Protein AF-A0A5D2C8X8-F1 (afdb_monomer)

Solvent-accessible surface area (backbone atoms only — not comparable to full-atom values): 6004 Å² total; per-residue (Å²): 141,81,89,82,89,80,93,77,74,100,63,84,67,78,81,67,72,78,71,75,81,66,82,88,74,77,80,80,86,40,78,74,48,64,76,70,60,80,80,73,60,71,49,54,74,71,67,78,47,63,66,72,63,46,52,65,68,68,60,69,68,78,91,50,71,88,64,84,84,87,75,91,82,87,80,91,74,85,90,122

Sequence (80 aa):
MTLAACASHKTRLLKKARVKAMPFVKAQKTKAYFKRYQVKFKRRREGKMDYQAKSRLINQDKNKYNTPKYCLVARFVSYF

Nearest PDB structures (foldseek):
  7qiz-assembly1_G  TM=9.123E-01  e=2.162E-04  Solanum lycopersicum
  4v8p-assembly1_BM  TM=9.279E-01  e=7.707E-04  Tetrahymena thermophila
  8fru-assembly1_D  TM=9.147E-01  e=2.366E-03  Giardia duodenalis assemblage A
  8a98-assembly1_O  TM=9.372E-01  e=5.803E-03  Leishmania major strain Friedlin
  6zj3-assembly1_Ld  TM=8.986E-01  e=6.254E-03  Euglena gracilis

InterPro domains:
  IPR005485 Large ribosomal subunit protein uL18, eukaryota/archaea [PF17144] (35-76)
  IPR005485 Large ribosomal subunit protein uL18, eukaryota/archaea [PR00058] (41-60)
  IPR005485 Large ribosomal subunit protein uL18, eukaryota/archaea [PR00058] (64-80)
  IPR005485 Large ribosomal subunit protein uL18, eukaryota/archaea [PTHR23410] (22-77)

pLDDT: mean 79.57, std 17.82, range [38.22, 95.25]

Mean predicted aligned error: 14.42 Å

Organism: Gossypium darwinii (NCBI:txid34276)

Structure (mmCIF, N/CA/C/O backbone):
data_AF-A0A5D2C8X8-F1
#
_entry.id   AF-A0A5D2C8X8-F1
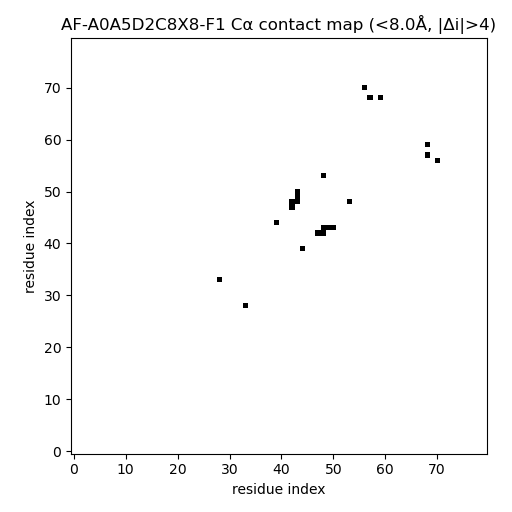#
loop_
_atom_site.group_PDB
_atom_site.id
_atom_site.type_symbol
_atom_site.label_atom_id
_atom_site.label_alt_id
_atom_site.label_comp_id
_atom_site.label_asym_id
_atom_site.label_entity_id
_atom_site.label_seq_id
_atom_site.pdbx_PDB_ins_code
_atom_site.Cartn_x
_atom_site.Cartn_y
_atom_site.Cartn_z
_atom_site.occupancy
_atom_site.B_iso_or_equiv
_atom_site.auth_seq_id
_atom_site.auth_comp_id
_atom_site.auth_asym_id
_atom_site.auth_atom_id
_atom_site.pdbx_PDB_model_num
ATOM 1 N N . MET A 1 1 ? 39.291 13.397 -79.136 1.00 39.09 1 MET A N 1
ATOM 2 C CA . MET A 1 1 ? 38.072 14.236 -79.218 1.00 39.09 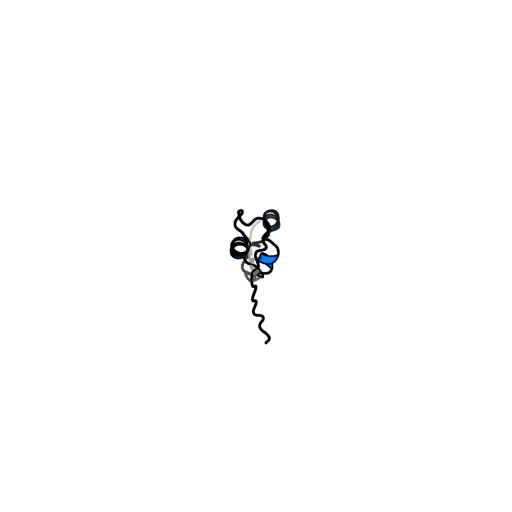1 MET A CA 1
ATOM 3 C C . MET A 1 1 ? 37.187 13.563 -80.263 1.00 39.09 1 MET A C 1
ATOM 5 O O . MET A 1 1 ? 37.681 13.412 -81.362 1.00 39.09 1 MET A O 1
ATOM 9 N N . THR A 1 2 ? 36.011 12.982 -80.040 1.00 38.22 2 THR A N 1
ATOM 10 C CA . THR A 1 2 ? 34.990 13.033 -78.980 1.00 38.22 2 THR A CA 1
ATOM 11 C C . THR A 1 2 ? 34.069 11.806 -79.114 1.00 38.22 2 THR A C 1
ATOM 13 O O . THR A 1 2 ? 33.741 11.426 -80.229 1.00 38.22 2 THR A O 1
ATOM 16 N N . LEU A 1 3 ? 33.619 11.293 -77.960 1.00 48.28 3 LEU A N 1
ATOM 17 C CA . LEU A 1 3 ? 32.308 10.686 -77.647 1.00 48.28 3 LEU A CA 1
ATOM 18 C C . LEU A 1 3 ? 31.792 9.449 -78.418 1.00 48.28 3 LEU A C 1
ATOM 20 O O . LEU A 1 3 ? 31.324 9.549 -79.544 1.00 48.28 3 LEU A O 1
ATOM 24 N N . ALA A 1 4 ? 31.624 8.346 -77.678 1.00 51.28 4 ALA A N 1
ATOM 25 C CA . ALA A 1 4 ? 30.383 7.566 -77.695 1.00 51.28 4 ALA A CA 1
ATOM 26 C C . ALA A 1 4 ? 30.135 6.952 -76.305 1.00 51.28 4 ALA A C 1
ATOM 28 O O . ALA A 1 4 ? 30.979 6.255 -75.746 1.00 51.28 4 ALA A O 1
ATOM 29 N N . ALA A 1 5 ? 28.978 7.271 -75.732 1.00 51.88 5 ALA A N 1
ATOM 30 C CA . ALA A 1 5 ? 28.486 6.758 -74.465 1.00 51.88 5 ALA A CA 1
ATOM 31 C C . ALA A 1 5 ? 28.030 5.296 -74.600 1.00 51.88 5 ALA A C 1
ATOM 33 O O . ALA A 1 5 ? 27.336 4.957 -75.553 1.00 51.88 5 ALA A O 1
ATOM 34 N N . CYS A 1 6 ? 28.312 4.460 -73.599 1.00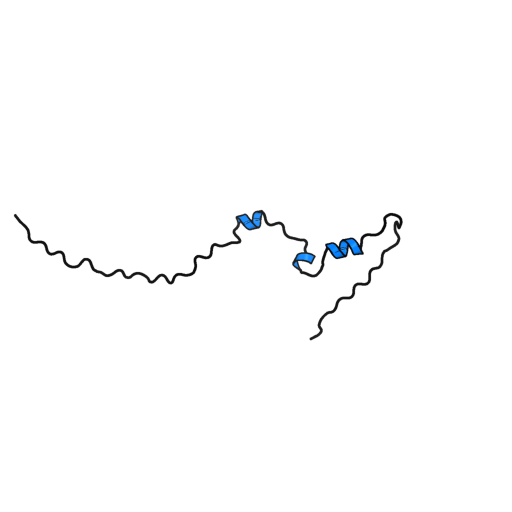 46.34 6 CYS A N 1
ATOM 35 C CA . CYS A 1 6 ? 27.506 3.268 -73.341 1.00 46.34 6 CYS A CA 1
ATOM 36 C C . CYS A 1 6 ? 27.130 3.230 -71.859 1.00 46.34 6 CYS A C 1
ATOM 38 O O . CYS A 1 6 ? 27.842 2.711 -71.001 1.00 46.34 6 CYS A O 1
ATOM 40 N N . ALA A 1 7 ? 25.990 3.851 -71.566 1.00 54.34 7 ALA A N 1
ATOM 41 C CA . ALA A 1 7 ? 25.239 3.623 -70.351 1.00 54.34 7 ALA A CA 1
ATOM 42 C C . ALA A 1 7 ? 24.524 2.267 -70.472 1.00 54.34 7 ALA A C 1
ATOM 44 O O . ALA A 1 7 ? 23.499 2.159 -71.134 1.00 54.34 7 ALA A O 1
ATOM 45 N N . SER A 1 8 ? 25.057 1.228 -69.833 1.00 52.00 8 SER A N 1
ATOM 46 C CA . SER A 1 8 ? 24.365 -0.045 -69.584 1.00 52.00 8 SER A CA 1
ATOM 47 C C . SER A 1 8 ? 25.154 -0.756 -68.472 1.00 52.00 8 SER A C 1
ATOM 49 O O . SER A 1 8 ? 26.366 -0.867 -68.563 1.00 52.00 8 SER A O 1
ATOM 51 N N . HIS A 1 9 ? 24.642 -1.191 -67.330 1.00 51.03 9 HIS A N 1
ATOM 52 C CA . HIS A 1 9 ? 23.294 -1.268 -66.815 1.00 51.03 9 HIS A CA 1
ATOM 53 C C . HIS A 1 9 ? 23.348 -0.876 -65.337 1.00 51.03 9 HIS A C 1
ATOM 55 O O . HIS A 1 9 ? 23.845 -1.610 -64.480 1.00 51.03 9 HIS A O 1
ATOM 61 N N . LYS A 1 10 ? 22.772 0.283 -65.024 1.00 51.78 10 LYS A N 1
ATOM 62 C CA . LYS A 1 10 ? 22.360 0.659 -63.672 1.00 51.78 10 LYS A CA 1
ATOM 63 C C . LYS A 1 10 ? 21.187 -0.230 -63.247 1.00 51.78 10 LYS A C 1
ATOM 65 O O . LYS A 1 10 ? 20.080 0.255 -63.096 1.00 51.78 10 LYS A O 1
ATOM 70 N N . THR A 1 11 ? 21.403 -1.531 -63.078 1.00 46.16 11 THR A N 1
ATOM 71 C CA . THR A 1 11 ? 20.390 -2.458 -62.553 1.00 46.16 11 THR A CA 1
ATOM 72 C C . THR A 1 11 ? 21.045 -3.654 -61.862 1.00 46.16 11 THR A C 1
ATOM 74 O O . THR A 1 11 ? 20.669 -4.798 -62.111 1.00 46.16 11 THR A O 1
ATOM 77 N N . ARG A 1 12 ? 21.967 -3.440 -60.909 1.00 46.50 12 ARG A N 1
ATOM 78 C CA . ARG A 1 12 ? 22.069 -4.420 -59.814 1.00 46.50 12 ARG A CA 1
ATOM 79 C C . ARG A 1 12 ? 20.889 -4.156 -58.898 1.00 46.50 12 A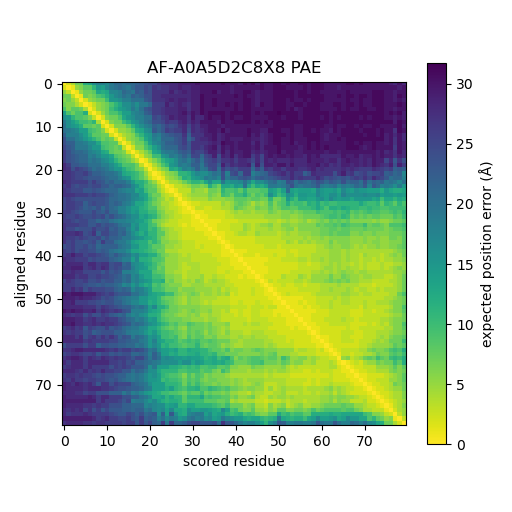RG A C 1
ATOM 81 O O . ARG A 1 12 ? 20.977 -3.399 -57.935 1.00 46.50 12 ARG A O 1
ATOM 88 N N . LEU A 1 13 ? 19.761 -4.702 -59.345 1.00 54.91 13 LEU A N 1
ATOM 89 C CA . LEU A 1 13 ? 18.473 -4.718 -58.689 1.00 54.91 13 LEU A CA 1
ATOM 90 C C . LEU A 1 13 ? 18.682 -4.780 -57.187 1.00 54.91 13 LEU A C 1
ATOM 92 O O . LEU A 1 13 ? 19.288 -5.716 -56.663 1.00 54.91 13 LEU A O 1
ATOM 96 N N . LEU A 1 14 ? 18.190 -3.723 -56.549 1.00 54.81 14 LEU A N 1
ATOM 97 C CA . LEU A 1 14 ? 17.760 -3.674 -55.170 1.00 54.81 14 LEU A CA 1
ATOM 98 C C . LEU A 1 14 ? 17.472 -5.096 -54.678 1.00 54.81 14 LEU A C 1
ATOM 100 O O . LEU A 1 14 ? 16.370 -5.616 -54.868 1.00 54.81 14 LEU A O 1
ATOM 104 N N . LYS A 1 15 ? 18.431 -5.704 -53.972 1.00 50.72 15 LYS A N 1
ATOM 105 C CA . LYS A 1 15 ? 18.091 -6.657 -52.920 1.00 50.72 15 LYS A CA 1
ATOM 106 C C . LYS A 1 15 ? 17.391 -5.816 -51.855 1.00 50.72 15 LYS A C 1
ATOM 108 O O . LYS A 1 15 ? 17.978 -5.469 -50.838 1.00 50.72 15 LYS A O 1
ATOM 113 N N . LYS A 1 16 ? 16.146 -5.407 -52.149 1.00 54.88 16 LYS A N 1
ATOM 114 C CA . LYS A 1 16 ? 15.166 -4.949 -51.176 1.00 54.88 16 LYS A CA 1
ATOM 115 C C . LYS A 1 16 ? 15.100 -6.105 -50.198 1.00 54.88 16 LYS A C 1
ATOM 117 O O . LYS A 1 16 ? 14.453 -7.114 -50.471 1.00 54.88 16 LYS A O 1
ATOM 122 N N . ALA A 1 17 ? 15.846 -5.987 -49.103 1.00 57.34 17 ALA A N 1
ATOM 123 C CA . ALA A 1 17 ? 15.586 -6.765 -47.919 1.00 57.34 17 ALA A CA 1
ATOM 124 C C . ALA A 1 17 ? 14.092 -6.586 -47.682 1.00 57.34 17 ALA A C 1
ATOM 126 O O . ALA A 1 17 ? 13.614 -5.475 -47.446 1.00 57.34 17 ALA A O 1
ATOM 127 N N . ARG A 1 18 ? 13.335 -7.657 -47.899 1.00 60.56 18 ARG A N 1
ATOM 128 C CA . ARG A 1 18 ? 11.920 -7.695 -47.586 1.00 60.56 18 ARG A CA 1
ATOM 129 C C . ARG A 1 18 ? 11.864 -7.662 -46.065 1.00 60.56 18 ARG A C 1
ATOM 131 O O . ARG A 1 18 ? 11.812 -8.704 -45.421 1.00 60.56 18 ARG A O 1
ATOM 138 N N . VAL A 1 19 ? 11.981 -6.458 -45.500 1.00 63.34 19 VAL A N 1
ATOM 139 C CA . VAL A 1 19 ? 11.755 -6.189 -44.087 1.00 63.34 19 VAL A CA 1
ATOM 140 C C . VAL A 1 19 ? 10.320 -6.616 -43.859 1.00 63.34 19 VAL A C 1
ATOM 142 O O . VAL A 1 19 ? 9.376 -5.973 -44.316 1.00 63.34 19 VAL A O 1
ATOM 145 N N . LYS A 1 20 ? 10.158 -7.788 -43.250 1.00 60.78 20 LYS A N 1
ATOM 146 C CA . LYS A 1 20 ? 8.865 -8.253 -42.778 1.00 60.78 20 LYS A CA 1
ATOM 147 C C . LYS A 1 20 ? 8.409 -7.183 -41.792 1.00 60.78 20 LYS A C 1
ATOM 149 O O . LYS A 1 20 ? 9.057 -6.994 -40.766 1.00 60.78 20 LYS A O 1
ATOM 154 N N . ALA A 1 21 ? 7.379 -6.424 -42.158 1.00 64.75 21 ALA A N 1
ATOM 155 C CA . ALA A 1 21 ? 6.818 -5.375 -41.324 1.00 64.75 21 ALA A CA 1
ATOM 156 C C . ALA A 1 21 ? 6.268 -6.017 -40.043 1.00 64.75 21 ALA A C 1
ATOM 158 O O . ALA A 1 21 ? 5.134 -6.485 -40.001 1.00 64.75 21 ALA A O 1
ATOM 159 N N . MET A 1 22 ? 7.100 -6.108 -39.006 1.00 66.50 22 MET A N 1
ATOM 160 C CA . MET A 1 22 ? 6.607 -6.283 -37.649 1.00 66.50 22 MET A CA 1
ATOM 161 C C . MET A 1 22 ? 5.835 -5.004 -37.317 1.00 66.50 22 MET A C 1
ATOM 163 O O . MET A 1 22 ? 6.363 -3.918 -37.577 1.00 66.50 22 MET A O 1
ATOM 167 N N . PRO A 1 23 ? 4.604 -5.081 -36.788 1.00 67.31 23 PRO A N 1
ATOM 168 C CA . PRO A 1 23 ? 3.902 -3.878 -36.375 1.00 67.31 23 PRO A CA 1
ATOM 169 C C . PRO A 1 23 ? 4.790 -3.127 -35.377 1.00 67.31 23 PRO A C 1
ATOM 171 O O . PRO A 1 23 ? 5.233 -3.699 -34.380 1.00 67.31 23 PRO A O 1
ATOM 174 N N . PHE A 1 24 ? 5.099 -1.860 -35.663 1.00 73.56 24 PHE A N 1
ATOM 175 C CA . PHE A 1 24 ? 5.844 -1.002 -34.746 1.00 73.56 24 PHE A CA 1
ATOM 176 C C . PHE A 1 24 ? 4.952 -0.704 -33.536 1.00 73.56 24 PHE A C 1
ATOM 178 O O . PHE A 1 24 ? 4.176 0.250 -33.522 1.00 73.56 24 PHE A O 1
ATOM 185 N N . VAL A 1 25 ? 5.013 -1.571 -32.525 1.00 78.94 25 VAL A N 1
ATOM 186 C CA . VAL A 1 25 ? 4.288 -1.388 -31.268 1.00 78.94 25 VAL A CA 1
ATOM 187 C C . VAL A 1 25 ? 5.162 -0.562 -30.336 1.00 78.94 25 VAL A C 1
ATOM 189 O O . VAL A 1 25 ? 6.191 -1.021 -29.840 1.00 78.94 25 VAL A O 1
ATOM 192 N N . LYS A 1 26 ? 4.745 0.679 -30.077 1.00 82.56 26 LYS A N 1
ATOM 193 C CA . LYS A 1 26 ? 5.394 1.541 -29.086 1.00 82.56 26 LYS A CA 1
ATOM 194 C C . LYS A 1 26 ? 5.368 0.864 -27.712 1.00 82.56 26 LYS A C 1
AT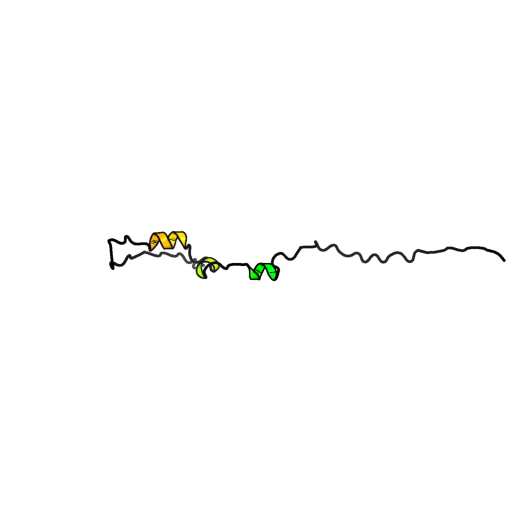OM 196 O O . LYS A 1 26 ? 4.302 0.503 -27.211 1.00 82.56 26 LYS A O 1
ATOM 201 N N . ALA A 1 27 ? 6.527 0.764 -27.063 1.00 82.56 27 ALA A N 1
ATOM 202 C CA . ALA A 1 27 ? 6.618 0.287 -25.686 1.00 82.56 27 ALA A CA 1
ATOM 203 C C . ALA A 1 27 ? 5.835 1.225 -24.746 1.00 82.56 27 ALA A C 1
ATOM 205 O O . ALA A 1 27 ? 6.218 2.378 -24.540 1.00 82.56 27 ALA A O 1
ATOM 206 N N . GLN A 1 28 ? 4.718 0.746 -24.187 1.00 81.25 28 GLN A N 1
ATOM 207 C CA . GLN A 1 28 ? 3.817 1.579 -23.378 1.00 81.25 28 GLN A CA 1
ATOM 208 C C . GLN A 1 28 ? 4.343 1.832 -21.956 1.00 81.25 28 GLN A C 1
ATOM 210 O O . GLN A 1 28 ? 4.229 2.938 -21.429 1.00 81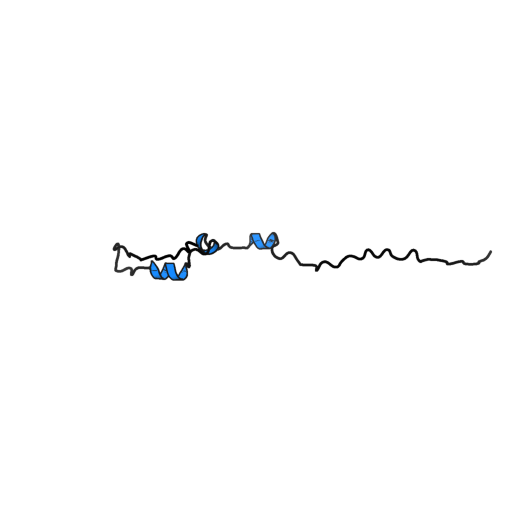.25 28 GLN A O 1
ATOM 215 N N . LYS A 1 29 ? 4.952 0.820 -21.329 1.00 89.38 29 LYS A N 1
ATOM 216 C CA . LYS A 1 29 ? 5.479 0.901 -19.958 1.00 89.38 29 LYS A CA 1
ATOM 217 C C . LYS A 1 29 ? 6.961 1.274 -19.975 1.00 89.38 29 LYS A C 1
ATOM 219 O O . LYS A 1 29 ? 7.834 0.437 -19.776 1.00 89.38 29 LYS A O 1
ATOM 224 N N . THR A 1 30 ? 7.245 2.541 -20.261 1.00 93.56 30 THR A N 1
ATOM 225 C CA . THR A 1 30 ? 8.613 3.084 -20.274 1.00 93.56 30 THR A CA 1
ATOM 226 C C . THR A 1 30 ? 9.142 3.338 -18.858 1.00 93.56 30 THR A C 1
ATOM 228 O O . THR A 1 30 ? 8.381 3.421 -17.894 1.00 93.56 30 THR A O 1
ATOM 231 N N . LYS A 1 31 ? 10.456 3.550 -18.705 1.00 91.12 31 LYS A N 1
ATOM 232 C CA . LYS A 1 31 ? 11.072 3.905 -17.409 1.00 91.12 31 LYS A CA 1
ATOM 233 C C . LYS A 1 31 ? 10.422 5.138 -16.759 1.00 91.12 31 LYS A C 1
ATOM 235 O O . LYS A 1 31 ? 10.286 5.193 -15.541 1.00 91.12 31 LYS A O 1
ATOM 240 N N . ALA A 1 32 ? 9.981 6.107 -17.562 1.00 92.88 32 ALA A N 1
ATOM 241 C CA . ALA A 1 32 ? 9.285 7.300 -17.080 1.00 92.88 32 ALA A CA 1
ATOM 242 C C . ALA A 1 32 ? 7.880 7.004 -16.515 1.00 92.88 32 ALA A C 1
ATOM 244 O O . ALA A 1 32 ? 7.434 7.708 -15.612 1.00 92.88 32 ALA A O 1
ATOM 245 N N . TYR A 1 33 ? 7.193 5.962 -17.001 1.00 93.69 33 TYR A N 1
ATOM 246 C CA . TYR A 1 33 ? 5.899 5.529 -16.463 1.00 93.69 33 TYR A CA 1
ATOM 247 C C . TYR A 1 33 ? 6.041 5.015 -15.026 1.00 93.69 33 TYR A C 1
ATOM 249 O O . TYR A 1 33 ? 5.337 5.478 -14.129 1.00 93.69 33 TYR A O 1
ATOM 257 N N . PHE A 1 34 ? 7.003 4.118 -14.788 1.00 91.38 34 PHE A N 1
ATOM 258 C CA . PHE A 1 34 ? 7.198 3.493 -13.476 1.00 91.38 34 PHE A CA 1
ATOM 259 C C . PHE A 1 34 ? 7.612 4.482 -12.381 1.00 91.38 34 PHE A C 1
ATOM 261 O O . PHE A 1 34 ? 7.252 4.274 -11.229 1.00 91.38 34 PHE A O 1
ATOM 268 N N . LYS A 1 35 ? 8.279 5.591 -12.731 1.00 94.31 35 LYS A N 1
ATOM 269 C CA . LYS A 1 35 ? 8.614 6.662 -11.773 1.00 94.31 35 LYS A CA 1
ATOM 270 C C . LYS A 1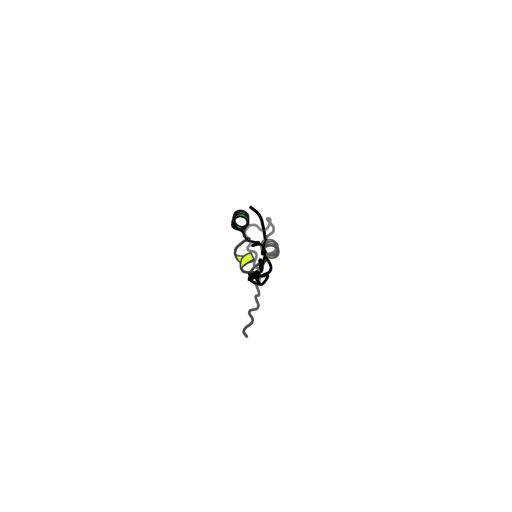 35 ? 7.387 7.358 -11.166 1.00 94.31 35 LYS A C 1
ATOM 272 O O . LYS A 1 35 ? 7.492 7.902 -10.077 1.00 94.31 35 LYS A O 1
ATOM 277 N N . ARG A 1 36 ? 6.243 7.369 -11.861 1.00 94.38 36 ARG A N 1
ATOM 278 C CA . ARG A 1 36 ? 5.004 8.048 -11.420 1.00 94.38 36 ARG A CA 1
ATOM 279 C C . ARG A 1 36 ? 3.920 7.085 -10.952 1.00 94.38 36 ARG A C 1
ATOM 281 O O . ARG A 1 36 ? 2.885 7.513 -10.451 1.00 94.38 36 ARG A O 1
ATOM 288 N N . TYR A 1 37 ? 4.109 5.790 -11.181 1.00 94.00 37 TYR A N 1
ATOM 289 C CA . TYR A 1 37 ? 3.069 4.813 -10.925 1.00 94.00 37 TYR A CA 1
ATOM 290 C C . TYR A 1 37 ? 2.909 4.571 -9.421 1.00 94.00 37 TYR A C 1
ATOM 292 O O . TYR A 1 37 ? 3.771 3.974 -8.778 1.00 94.00 37 TYR A O 1
ATOM 300 N N . GLN A 1 38 ? 1.775 4.998 -8.866 1.00 94.94 38 GLN A N 1
ATOM 301 C CA . GLN A 1 38 ? 1.423 4.713 -7.481 1.00 94.94 38 GLN A CA 1
ATOM 302 C C . GLN A 1 38 ? 0.731 3.350 -7.378 1.00 94.94 38 GLN A C 1
ATOM 304 O O . GLN A 1 38 ? -0.401 3.156 -7.832 1.00 94.94 38 GLN A O 1
ATOM 309 N N . VAL A 1 39 ? 1.413 2.398 -6.743 1.00 93.94 39 VAL A N 1
ATOM 310 C CA . VAL A 1 39 ? 0.858 1.070 -6.473 1.00 93.94 39 VAL A CA 1
ATOM 311 C C . VAL A 1 39 ? -0.287 1.141 -5.466 1.00 93.94 39 VAL A C 1
ATOM 313 O O . VAL A 1 39 ? -0.241 1.861 -4.471 1.00 93.94 39 VAL A O 1
ATOM 316 N N . LYS A 1 40 ? -1.322 0.334 -5.703 1.00 95.25 40 LYS A N 1
ATOM 317 C CA . LYS A 1 40 ? -2.387 0.105 -4.721 1.00 95.25 40 LYS A CA 1
ATOM 318 C C . LYS A 1 40 ? -1.882 -0.786 -3.577 1.00 95.25 40 LYS A C 1
ATOM 320 O O . LYS A 1 40 ? -0.891 -1.503 -3.725 1.00 95.25 40 LYS A O 1
ATOM 325 N N . PHE A 1 41 ? -2.592 -0.774 -2.446 1.00 93.62 41 PHE A N 1
ATOM 326 C CA . PHE A 1 41 ? -2.250 -1.580 -1.269 1.00 93.62 41 PHE A CA 1
ATOM 327 C C . PHE A 1 41 ? -2.109 -3.077 -1.586 1.00 93.62 41 PHE A C 1
ATOM 329 O O . PHE A 1 41 ? -2.816 -3.619 -2.441 1.00 93.62 41 PHE A O 1
ATOM 336 N N . LYS A 1 42 ? -1.235 -3.766 -0.836 1.00 94.12 42 LYS A N 1
ATOM 337 C CA . LYS A 1 42 ? -0.843 -5.171 -1.056 1.00 94.12 42 LYS A CA 1
ATOM 338 C C . LYS A 1 42 ? -2.029 -6.103 -1.339 1.00 94.12 42 LYS A C 1
ATOM 340 O O . LYS A 1 42 ? -2.045 -6.753 -2.377 1.00 94.12 42 LYS A O 1
ATOM 345 N N . ARG A 1 43 ? -3.059 -6.109 -0.484 1.00 94.75 43 ARG A N 1
ATOM 346 C CA . ARG A 1 43 ? -4.203 -7.034 -0.623 1.00 94.75 43 ARG A CA 1
ATOM 347 C C . ARG A 1 43 ? -5.133 -6.719 -1.796 1.00 94.75 43 ARG A C 1
ATOM 349 O O . ARG A 1 43 ? -5.819 -7.626 -2.254 1.00 94.75 43 ARG A O 1
ATOM 356 N N . ARG A 1 44 ? -5.139 -5.477 -2.301 1.00 95.25 44 ARG A N 1
ATOM 357 C CA . ARG A 1 44 ? -5.861 -5.122 -3.534 1.00 95.25 44 ARG A CA 1
ATOM 358 C C . ARG A 1 44 ? -5.111 -5.620 -4.770 1.00 95.25 44 ARG A C 1
ATOM 360 O O . ARG A 1 44 ? -5.761 -6.031 -5.720 1.00 95.25 44 ARG A O 1
ATOM 367 N N . ARG A 1 45 ? -3.771 -5.641 -4.738 1.00 94.31 45 ARG A N 1
ATOM 368 C CA . ARG A 1 45 ? -2.950 -6.257 -5.800 1.00 94.31 45 ARG A CA 1
ATOM 369 C C . ARG A 1 45 ? -3.119 -7.774 -5.845 1.00 94.31 45 ARG A C 1
ATOM 371 O O . ARG A 1 45 ? -3.205 -8.335 -6.922 1.00 94.31 45 ARG A O 1
ATOM 378 N N . GLU A 1 46 ? -3.215 -8.413 -4.680 1.00 93.62 46 GLU A N 1
ATOM 379 C CA . GLU A 1 46 ? -3.501 -9.852 -4.568 1.00 93.62 46 GLU A CA 1
ATOM 380 C C . GLU A 1 46 ? -4.974 -10.209 -4.855 1.00 93.62 46 GLU A C 1
ATOM 382 O O . GLU A 1 46 ? -5.320 -11.383 -4.833 1.00 93.62 46 GLU A O 1
ATOM 387 N N . GLY A 1 47 ? -5.868 -9.226 -5.035 1.00 90.88 47 GLY A N 1
ATOM 388 C CA . GLY A 1 47 ? -7.302 -9.462 -5.264 1.00 90.88 47 GLY A CA 1
ATOM 389 C C . GLY A 1 47 ? -8.083 -10.019 -4.062 1.00 90.88 47 GLY A C 1
ATOM 390 O O . GLY A 1 47 ? -9.268 -10.300 -4.170 1.00 90.88 47 GLY A O 1
ATOM 391 N N . LYS A 1 48 ? -7.459 -10.156 -2.886 1.00 90.94 48 LYS A N 1
ATOM 392 C CA . LYS A 1 48 ? -8.047 -10.838 -1.713 1.00 90.94 48 LYS A CA 1
ATOM 393 C C . LYS A 1 48 ? -8.988 -9.977 -0.871 1.00 90.94 48 LYS A C 1
ATOM 395 O O . LYS A 1 48 ? -9.653 -10.504 0.030 1.00 90.94 48 LYS A O 1
ATOM 400 N N . MET A 1 49 ? -8.961 -8.656 -1.057 1.00 91.69 49 MET A N 1
ATOM 401 C CA . MET A 1 49 ? -9.831 -7.730 -0.331 1.00 91.69 49 MET A CA 1
ATOM 402 C C . MET A 1 49 ? -10.311 -6.562 -1.165 1.00 91.69 49 MET A C 1
ATOM 404 O O . MET A 1 49 ? -9.523 -5.858 -1.806 1.00 91.69 49 MET A O 1
ATOM 408 N N . ASP A 1 50 ? -11.585 -6.253 -0.956 1.00 92.81 50 ASP A N 1
ATOM 409 C CA . ASP A 1 50 ? -12.111 -4.927 -1.189 1.00 92.81 50 ASP A CA 1
ATOM 410 C C . ASP A 1 50 ? -12.024 -4.050 0.076 1.00 92.81 50 ASP A C 1
ATOM 412 O O . ASP A 1 50 ? -12.487 -4.415 1.157 1.00 92.81 50 ASP A O 1
ATOM 416 N N . TYR A 1 51 ? -11.400 -2.877 -0.061 1.00 93.75 51 TYR A N 1
ATOM 417 C CA . TYR A 1 51 ? -11.217 -1.920 1.030 1.00 93.75 51 TYR A CA 1
ATOM 418 C C . TYR A 1 51 ? -12.466 -1.078 1.303 1.00 93.75 51 TYR A C 1
ATOM 420 O O . TYR A 1 51 ? -12.655 -0.661 2.445 1.00 93.75 51 TYR A O 1
ATOM 428 N N . GLN A 1 52 ? -13.322 -0.849 0.300 1.00 92.75 52 GLN A N 1
ATOM 429 C CA . GLN A 1 52 ? -14.534 -0.051 0.490 1.00 92.75 52 GLN A CA 1
ATOM 430 C C . GLN A 1 52 ? -15.538 -0.808 1.367 1.00 92.75 52 GLN A C 1
ATOM 432 O O . GLN A 1 52 ? -15.992 -0.271 2.378 1.00 92.75 52 GLN A O 1
ATOM 437 N N . ALA A 1 53 ? -15.798 -2.081 1.055 1.00 92.19 53 ALA A N 1
ATOM 438 C CA . ALA A 1 53 ? -16.614 -2.952 1.895 1.00 92.19 53 ALA A CA 1
ATOM 439 C C . ALA A 1 53 ? -16.009 -3.145 3.297 1.00 92.19 53 ALA A C 1
ATOM 441 O O . ALA A 1 53 ? -16.712 -3.019 4.299 1.00 92.19 53 ALA A O 1
ATOM 442 N N . LYS A 1 54 ? -14.688 -3.372 3.395 1.00 92.94 54 LYS A N 1
ATOM 443 C CA . LYS A 1 54 ? -14.009 -3.566 4.688 1.00 92.94 54 LYS A CA 1
ATOM 444 C C . LYS A 1 54 ? -14.137 -2.355 5.616 1.00 92.94 54 LYS A C 1
ATOM 446 O O . LYS A 1 54 ? -14.364 -2.539 6.807 1.00 92.94 54 LYS A O 1
ATOM 451 N N . SER A 1 55 ? -13.974 -1.138 5.096 1.00 92.81 55 SER A N 1
ATOM 452 C CA . SER A 1 55 ? -14.078 0.081 5.908 1.00 92.81 55 SER A CA 1
ATOM 453 C C . SER A 1 55 ? -15.475 0.232 6.511 1.00 92.81 55 SER A C 1
ATOM 455 O O . SER A 1 55 ? -15.588 0.498 7.703 1.00 92.81 55 SER A O 1
ATOM 457 N N . ARG A 1 56 ? -16.526 -0.038 5.729 1.00 91.81 56 ARG A N 1
ATOM 458 C CA . ARG A 1 56 ? -17.918 -0.010 6.204 1.00 91.81 56 ARG A CA 1
ATOM 459 C C . ARG A 1 56 ? -18.204 -1.107 7.233 1.00 91.81 56 ARG A C 1
ATOM 461 O O . ARG A 1 56 ? -18.912 -0.869 8.203 1.00 91.81 56 ARG A O 1
ATOM 468 N N . LEU A 1 57 ? -17.620 -2.290 7.043 1.00 91.06 57 LEU A N 1
ATOM 469 C CA . LEU A 1 57 ? -17.792 -3.424 7.949 1.00 91.06 57 LEU A CA 1
ATOM 470 C C . LEU A 1 57 ? -17.122 -3.190 9.312 1.00 91.06 57 LEU A C 1
ATOM 472 O O . LEU A 1 57 ? -17.735 -3.453 10.341 1.00 91.06 57 LEU A O 1
ATOM 476 N N . ILE A 1 58 ? -15.887 -2.681 9.326 1.00 92.31 58 ILE A N 1
ATOM 477 C CA . ILE A 1 58 ? -15.099 -2.497 10.557 1.00 92.31 58 ILE A CA 1
ATOM 478 C C . ILE A 1 58 ? -15.519 -1.253 11.327 1.00 92.31 58 ILE A C 1
ATOM 480 O O . ILE A 1 58 ? -15.462 -1.266 12.552 1.00 92.31 58 ILE A O 1
ATOM 484 N N . ASN A 1 59 ? -15.929 -0.190 10.630 1.00 92.25 59 ASN A N 1
ATOM 485 C CA . ASN A 1 59 ? -16.292 1.052 11.294 1.00 92.25 59 ASN A CA 1
ATOM 486 C C . ASN A 1 59 ? -17.403 0.798 12.322 1.00 92.25 59 ASN A C 1
ATOM 488 O O . ASN A 1 59 ? -18.432 0.180 12.021 1.00 92.25 59 ASN A O 1
ATOM 492 N N . GLN A 1 60 ? -17.153 1.240 13.545 1.00 92.56 60 GLN A N 1
ATOM 493 C CA . GLN A 1 60 ? -18.056 1.115 14.673 1.00 92.56 60 GLN A CA 1
ATOM 494 C C . GLN A 1 60 ? -18.459 2.510 15.123 1.00 92.56 60 GLN A C 1
ATOM 496 O O . GLN A 1 60 ? -17.676 3.458 15.035 1.00 92.56 60 GLN A O 1
ATOM 501 N N . ASP A 1 61 ? -19.697 2.628 15.589 1.00 93.06 61 ASP A N 1
ATOM 502 C CA . ASP A 1 61 ? -20.199 3.879 16.132 1.00 93.06 61 ASP A CA 1
ATOM 503 C C . ASP A 1 61 ? -19.331 4.309 17.322 1.00 93.06 61 ASP A C 1
ATOM 505 O O . ASP A 1 61 ? -19.024 3.514 18.212 1.00 93.06 61 ASP A O 1
ATOM 509 N N . LYS A 1 62 ? -18.936 5.584 17.351 1.00 91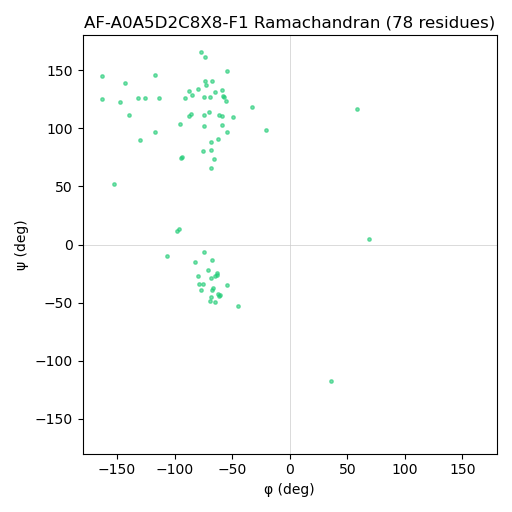.94 62 LYS A N 1
ATOM 510 C CA . LYS A 1 62 ? -18.016 6.113 18.374 1.00 91.94 62 LYS A CA 1
ATOM 511 C C . LYS A 1 62 ? -18.586 6.043 19.793 1.00 91.94 62 LYS A C 1
ATOM 513 O O . LYS A 1 62 ? -17.827 5.988 20.752 1.00 91.94 62 LYS A O 1
ATOM 518 N N . ASN A 1 63 ? -19.911 6.015 19.923 1.00 94.81 63 ASN A N 1
ATOM 519 C CA . ASN A 1 63 ? -20.606 5.866 21.202 1.00 94.81 63 ASN A CA 1
ATOM 520 C C . ASN A 1 63 ? -20.414 4.479 21.843 1.00 94.81 63 ASN A C 1
ATOM 522 O O . ASN A 1 63 ? -20.733 4.306 23.013 1.00 94.81 63 ASN A O 1
ATOM 526 N N . LYS A 1 64 ? -19.897 3.493 21.098 1.00 89.00 64 LYS A N 1
ATOM 527 C CA . LYS A 1 64 ? -19.696 2.117 21.572 1.00 89.00 64 LYS A CA 1
ATOM 528 C C . LYS A 1 64 ? -18.274 1.836 22.072 1.00 89.00 64 LYS A C 1
ATOM 530 O O . LYS A 1 64 ? -17.946 0.672 22.305 1.00 89.00 64 LYS A O 1
ATOM 535 N N . TYR A 1 65 ? -17.471 2.880 22.283 1.00 87.94 65 TYR A N 1
ATOM 536 C CA . TYR A 1 65 ? -16.151 2.851 22.924 1.00 87.94 65 TYR A CA 1
ATOM 537 C C . TYR A 1 65 ? -15.346 1.579 22.605 1.00 87.94 65 TYR A C 1
ATOM 539 O O . TYR A 1 65 ? -15.039 1.316 21.445 1.00 87.94 65 TYR A O 1
ATOM 547 N N . ASN A 1 66 ? -15.035 0.774 23.622 1.00 89.12 66 ASN A N 1
ATOM 548 C CA . ASN A 1 66 ? -14.122 -0.360 23.512 1.00 89.12 66 ASN A CA 1
ATOM 549 C C . ASN A 1 66 ? -14.855 -1.694 23.330 1.00 89.12 66 ASN A C 1
ATOM 551 O O . ASN A 1 66 ? -14.243 -2.754 23.460 1.00 89.12 66 ASN A O 1
ATOM 555 N N . THR A 1 67 ? -16.164 -1.669 23.062 1.00 92.00 67 THR A N 1
ATOM 556 C CA . THR A 1 67 ? -16.898 -2.911 22.802 1.00 92.00 67 THR A CA 1
ATOM 557 C C . THR A 1 67 ? -16.438 -3.493 21.461 1.00 92.00 67 THR A C 1
ATOM 559 O O . THR A 1 67 ? -16.435 -2.774 20.462 1.00 92.00 67 THR A O 1
ATOM 562 N N . PRO A 1 68 ? -16.016 -4.766 21.391 1.00 92.31 68 PRO A N 1
ATOM 563 C CA . PRO A 1 68 ? -15.519 -5.344 20.148 1.00 92.31 68 PRO A CA 1
ATOM 564 C C . PRO A 1 68 ? -16.657 -5.608 19.150 1.00 92.31 68 PRO A C 1
ATOM 566 O O . PRO A 1 68 ? -17.702 -6.155 19.501 1.00 92.31 68 PRO A O 1
ATOM 569 N N . LYS A 1 69 ? -16.430 -5.284 17.870 1.00 94.44 69 LYS A N 1
ATOM 570 C CA . LYS A 1 69 ? -17.335 -5.622 16.760 1.00 94.44 69 LYS A CA 1
ATOM 571 C C . LYS A 1 69 ? -16.893 -6.912 16.070 1.00 94.44 69 LYS A C 1
ATOM 573 O O . LYS A 1 69 ? -15.956 -6.917 15.270 1.00 94.44 69 LYS A O 1
ATOM 578 N N . TYR A 1 70 ? -17.591 -8.009 16.343 1.00 92.50 70 TYR A N 1
ATOM 579 C CA . TYR A 1 70 ? -17.332 -9.292 15.691 1.00 92.50 70 TYR A CA 1
ATOM 580 C C . TYR A 1 70 ? -17.965 -9.348 14.298 1.00 92.50 70 TYR A C 1
ATOM 582 O O . TYR A 1 70 ? -19.117 -8.965 14.106 1.00 92.50 70 TYR A O 1
ATOM 590 N N . CYS A 1 71 ? -17.201 -9.824 13.314 1.00 90.94 71 CYS A N 1
ATOM 591 C CA . CYS A 1 71 ? -17.640 -9.958 11.927 1.00 90.94 71 CYS A CA 1
ATOM 592 C C . CYS A 1 71 ? -17.414 -11.396 11.454 1.00 90.94 71 CYS A C 1
ATOM 594 O O . CYS A 1 71 ? -16.287 -11.890 11.516 1.00 90.94 71 CYS A O 1
ATOM 596 N N . LEU A 1 72 ? -18.458 -12.044 10.932 1.00 90.06 72 LEU A N 1
ATOM 597 C CA . LEU A 1 72 ? -18.330 -13.352 10.294 1.00 90.06 72 LEU A CA 1
ATOM 598 C C . LEU A 1 72 ? -17.674 -13.187 8.917 1.00 90.06 72 LEU A C 1
ATOM 600 O O . LEU A 1 72 ? -18.142 -12.412 8.083 1.00 90.06 72 LEU A O 1
ATOM 604 N N . VAL A 1 73 ? -16.597 -13.928 8.663 1.00 89.31 73 VAL A N 1
ATOM 605 C CA . VAL A 1 73 ? -15.929 -13.953 7.356 1.00 89.31 73 VAL A CA 1
ATOM 606 C C . VAL A 1 73 ? -16.026 -15.361 6.785 1.00 89.31 73 VAL A C 1
ATOM 608 O O . VAL A 1 73 ? -15.203 -16.215 7.099 1.00 89.31 73 VAL A O 1
ATOM 611 N N . ALA A 1 74 ? -17.007 -15.589 5.914 1.00 87.56 74 ALA A N 1
ATOM 612 C CA . ALA A 1 74 ? -17.093 -16.810 5.120 1.00 87.56 74 ALA A CA 1
ATOM 613 C C . ALA A 1 74 ? -16.296 -16.644 3.816 1.00 87.56 74 ALA A C 1
ATOM 615 O O . ALA A 1 74 ? -16.411 -15.625 3.129 1.00 87.56 74 ALA A O 1
ATOM 616 N N . ARG A 1 75 ? -15.461 -17.629 3.473 1.00 91.00 75 ARG A N 1
ATOM 617 C CA . ARG A 1 75 ? -14.748 -17.697 2.190 1.00 91.00 75 ARG A CA 1
ATOM 618 C C . ARG A 1 75 ? -14.919 -19.090 1.614 1.00 91.00 75 ARG A C 1
ATOM 620 O O . ARG A 1 75 ? -14.586 -20.062 2.280 1.00 91.00 75 ARG A O 1
ATOM 627 N N . PHE A 1 76 ? -15.388 -19.161 0.378 1.00 89.19 76 PHE A N 1
ATOM 628 C CA . PHE A 1 76 ? -15.427 -20.407 -0.369 1.00 89.19 76 PHE A CA 1
ATOM 629 C C . PHE A 1 76 ? -14.072 -20.621 -1.036 1.00 89.19 76 PH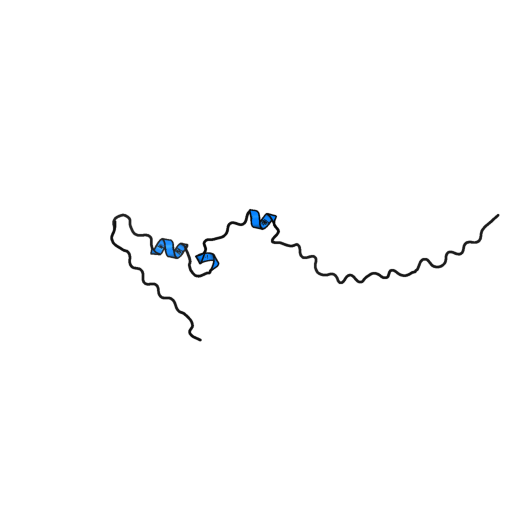E A C 1
ATOM 631 O O . PHE A 1 76 ? -13.551 -19.723 -1.699 1.00 89.19 76 PHE A O 1
ATOM 638 N N . VAL A 1 77 ? -13.498 -21.799 -0.830 1.00 88.62 77 VAL A N 1
ATOM 639 C CA . VAL A 1 77 ? -12.342 -22.283 -1.581 1.00 88.62 77 VAL A CA 1
ATOM 640 C C . VAL A 1 77 ? -12.847 -23.469 -2.384 1.00 88.62 77 VAL A C 1
ATOM 642 O O . VAL A 1 77 ? -13.483 -24.362 -1.829 1.00 88.62 77 VAL A O 1
ATOM 645 N N . SER A 1 78 ? -12.636 -23.446 -3.695 1.00 82.31 78 SER A N 1
ATOM 646 C CA . SER A 1 78 ? -12.932 -24.591 -4.548 1.00 82.31 78 SER A CA 1
ATOM 647 C C . SER A 1 78 ? -11.920 -25.694 -4.245 1.00 82.31 78 SER A C 1
ATOM 649 O O . SER A 1 78 ? -10.728 -25.511 -4.483 1.00 82.31 78 SER A O 1
ATOM 651 N N . TYR A 1 79 ? -12.397 -26.809 -3.696 1.00 72.25 79 TYR A N 1
ATOM 652 C CA . TYR A 1 79 ? -11.641 -28.054 -3.576 1.00 72.25 79 TYR A CA 1
ATOM 653 C C . TYR A 1 79 ? -11.969 -28.920 -4.799 1.00 72.25 79 TYR A C 1
ATOM 655 O O . TYR A 1 79 ? -12.796 -29.823 -4.714 1.00 72.25 79 TYR A O 1
ATOM 663 N N . PHE A 1 80 ? -11.405 -28.569 -5.953 1.00 60.44 80 PHE A N 1
ATOM 664 C CA . PHE A 1 80 ? -11.393 -29.408 -7.151 1.00 60.44 80 PHE A CA 1
ATOM 665 C C . PHE A 1 80 ? -10.069 -29.199 -7.880 1.00 60.44 80 PHE A C 1
ATOM 667 O O . PHE A 1 80 ? -9.628 -28.025 -7.930 1.00 60.44 80 PHE A O 1
#

Radius of gyration: 35.13 Å; Cα contacts (8 Å, |Δi|>4): 11; chains: 1; bounding box: 59×44×103 Å

Secondary structure (DSSP, 8-state):
---------------------------SS-HHHHTT--PPPHHHHTT---HHHHHHHH---GGGTT--------------

Foldseek 3Di:
DDDDDDDDDPDPPPPVVPPPDDPPDPDPCDPVNVVPDDDDDPCVVVVNDDPVVVCVQCDDDVVCPPDHDDDDDDDDDDPD